Protein AF-0000000066078561 (afdb_homodimer)

pLDDT: mean 92.26, std 7.41, range [63.25, 98.56]

Solvent-accessible surface area (backbone atoms only — not comparable to full-atom values): 9686 Å² total; per-residue (Å²): 136,86,69,75,80,52,86,81,59,86,55,76,84,82,75,59,94,52,57,78,91,55,50,33,54,32,86,80,57,70,44,81,37,62,47,34,50,85,61,37,79,27,32,30,78,37,47,39,34,36,90,77,28,23,32,31,31,75,6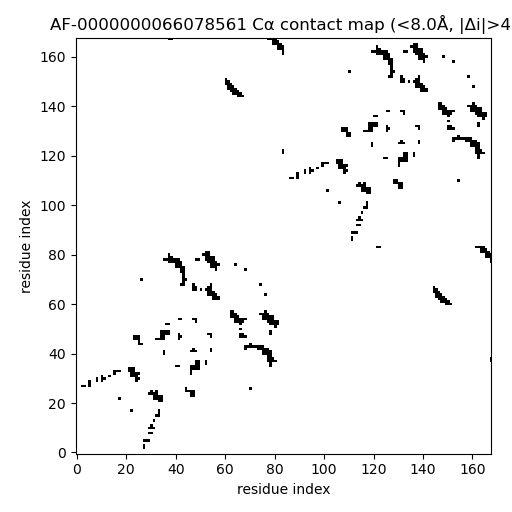1,92,54,34,35,42,31,20,52,61,55,54,65,90,46,95,48,66,30,25,12,19,40,69,50,110,136,86,69,76,79,53,86,79,59,84,55,76,83,83,75,61,94,53,59,78,91,55,49,33,55,33,86,79,57,68,44,80,36,62,46,36,49,85,59,36,79,28,33,28,77,36,46,40,34,36,91,78,26,22,34,32,32,76,58,91,54,35,36,42,31,20,52,61,53,53,64,89,46,97,48,66,30,25,14,19,40,68,50,111

Secondary structure (DSSP, 8-state):
-----STT--------SS-GGG-EE-TT--SEEPPBPTT-EEETTSPPBPTTEEEEEEETTEEEEESS--TTS--EEEEEEEE-/-----STT--------SS-GGG-EE-TT--SEEPPBPTT-EEETTSPPBPTTEEEEEEETTEEEEESS--TTS--EEEEEEEE-

Radius of gyration: 21.46 Å; Cα contacts (8 Å, |Δi|>4): 364; chains: 2; bounding box: 20×71×49 Å

Nearest PDB structures (foldseek):
  2dsq-assembly1_B  TM=5.538E-01  e=5.524E-03  Homo sapiens
  2dsq-assembly2_A  TM=5.401E-01  e=7.100E-03  Homo sapiens
  2dsp-assembly1_B  TM=5.605E-01  e=2.062E-02  Homo sapiens
  8ivd-assembly2_C  TM=6.142E-01  e=1.101E-02  Homo sapiens
  7wrq-assembly1_B  TM=5.598E-01  e=3.862E-02  Homo sapiens

InterPro domains:
  IPR000867 Insulin-like growth factor-binding protein, IGFBP [PF00219] (3-55)
  IPR000867 Insulin-like growth factor-binding protein, IGFBP [PS51323] (1-82)
  IPR000867 Insulin-like growth factor-binding protein, IGFBP [SM00121] (1-81)
  IPR009030 Growth factor receptor cysteine-rich domain superfamily [SSF57184] (2-67)
  IPR017891 Insulin-like growth factor binding protein, N-terminal, Cys-rich conserved site [PS00222] (27-42)

Sequence (168 aa):
LSCASCENAACPAIGLPCKPSEYVYTPCGCCPQCPLELGQPCGSFTQRCQFDLWCLRRKGNKIEAYKYVPWHLDFKGVCARVDVLSCASCENAACPAIGLPCKPSEYVYTPCGCCPQCPLELGQPCGSFTQRCQFDLWCLRRKGNKIEAYKYVPWHLDFKGVCARVDV

Foldseek 3Di:
DDADDLPPPDEDPPPAPDDPVQWWAFPNRNYTHHAAEFFDKDELGDTFHGQQWWFWDDDVPDIDTHNHHHNVDGDIGGTHGDDD/DDADDLPPPDEDPPPAPDDPVQWWAFPNRNYTHHAAEFFAKDELGDTFHGQQWWFWDDDVPDIDTHNHHHNVDGDIGGTHGDDD

Organism: Haliotis laevigata (NCBI:txid36097)

Structure (mmCIF, N/CA/C/O backbone):
data_AF-0000000066078561-model_v1
#
loop_
_entity.id
_entity.type
_entity.pdbx_description
1 polymer Perlustrin
#
loop_
_atom_site.group_PDB
_atom_site.id
_atom_site.type_symbol
_atom_site.label_atom_id
_atom_site.label_alt_id
_atom_site.label_comp_id
_atom_site.label_asym_id
_atom_site.label_entity_id
_atom_site.label_seq_id
_atom_site.pdbx_PDB_ins_code
_atom_site.Cartn_x
_atom_site.Cartn_y
_atom_site.Cartn_z
_atom_site.occupancy
_atom_site.B_iso_or_equiv
_atom_site.auth_seq_id
_atom_site.auth_comp_id
_atom_site.auth_asym_id
_atom_site.auth_atom_id
_atom_site.pdbx_PDB_model_num
ATOM 1 N N . LEU A 1 1 ? -1.396 25.922 -5.734 1 65.75 1 LEU A N 1
ATOM 2 C CA . LEU A 1 1 ? -1.905 26.359 -4.441 1 65.75 1 LEU A CA 1
ATOM 3 C C . LEU A 1 1 ? -1.088 27.531 -3.904 1 65.75 1 LEU A C 1
ATOM 5 O O . LEU A 1 1 ? 0.145 27.5 -3.945 1 65.75 1 LEU A O 1
ATOM 9 N N . SER A 1 2 ? -1.657 28.688 -3.871 1 80.88 2 SER A N 1
ATOM 10 C CA . SER A 1 2 ? -0.953 29.828 -3.305 1 80.88 2 SER A CA 1
ATOM 11 C C . SER A 1 2 ? -1.265 30 -1.821 1 80.88 2 SER A C 1
ATOM 13 O O . SER A 1 2 ? -2.383 29.719 -1.382 1 80.88 2 SER A O 1
ATOM 15 N N . CYS A 1 3 ? -0.091 30.188 -1.036 1 86.38 3 CYS A N 1
ATOM 16 C CA . CYS A 1 3 ? -0.282 30.359 0.401 1 86.38 3 CYS A CA 1
ATOM 17 C C . CYS A 1 3 ? -0.114 31.812 0.811 1 86.38 3 CYS A C 1
ATOM 19 O O . CYS A 1 3 ? 0.752 32.5 0.285 1 86.38 3 CYS A O 1
ATOM 21 N N . ALA A 1 4 ? -1.172 32.219 1.725 1 82.25 4 ALA A N 1
ATOM 22 C CA . ALA A 1 4 ? -0.989 33.5 2.369 1 82.25 4 ALA A CA 1
ATOM 23 C C . ALA A 1 4 ? 0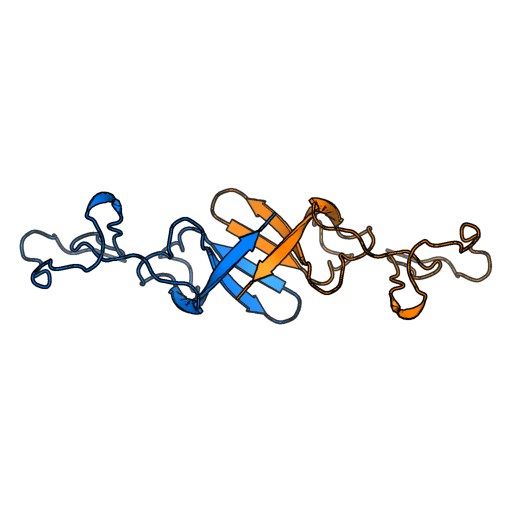.069 33.438 3.467 1 82.25 4 ALA A C 1
ATOM 25 O O . ALA A 1 4 ? 0.465 32.344 3.881 1 82.25 4 ALA A O 1
ATOM 26 N N . SER A 1 5 ? 0.56 34.688 3.834 1 88.94 5 SER A N 1
ATOM 27 C CA . SER A 1 5 ? 1.494 34.719 4.953 1 88.94 5 SER A CA 1
ATOM 28 C C . SER A 1 5 ? 0.847 34.219 6.238 1 88.94 5 SER A C 1
ATOM 30 O O . SER A 1 5 ? -0.352 34.406 6.453 1 88.94 5 SER A O 1
ATOM 32 N N . CYS A 1 6 ? 1.701 33.562 7.156 1 91.56 6 CYS A N 1
ATOM 33 C CA . CYS A 1 6 ? 1.227 33.031 8.414 1 91.56 6 CYS A CA 1
ATOM 34 C C . CYS A 1 6 ? 1.151 34.094 9.492 1 91.56 6 CYS A C 1
ATOM 36 O O . CYS A 1 6 ? 0.65 33.844 10.594 1 91.56 6 CYS A O 1
ATOM 38 N N . GLU A 1 7 ? 1.584 35.188 9.219 1 85.19 7 GLU A N 1
ATOM 39 C CA . GLU A 1 7 ? 1.737 36.25 10.211 1 85.19 7 GLU A CA 1
ATOM 40 C C . GLU A 1 7 ? 0.427 36.5 10.953 1 85.19 7 GLU A C 1
ATOM 42 O O . GLU A 1 7 ? 0.424 36.719 12.164 1 85.19 7 GLU A O 1
ATOM 47 N N . ASN A 1 8 ? -0.706 36.438 10.367 1 80.06 8 ASN A N 1
ATOM 48 C CA . ASN A 1 8 ? -1.989 36.719 11 1 80.06 8 ASN A CA 1
ATOM 49 C C . ASN A 1 8 ? -2.863 35.469 11.062 1 80.06 8 ASN A C 1
ATOM 51 O O . ASN A 1 8 ? -4.09 35.562 11.148 1 80.06 8 ASN A O 1
ATOM 55 N N . ALA A 1 9 ? -2.113 34.406 11.008 1 82.44 9 ALA A N 1
ATOM 56 C CA . ALA A 1 9 ? -2.906 33.188 11.07 1 82.44 9 ALA A CA 1
ATOM 57 C C . ALA A 1 9 ? -3.377 32.906 12.492 1 82.44 9 ALA A C 1
ATOM 59 O O . ALA A 1 9 ? -2.586 32.938 13.438 1 82.44 9 ALA A O 1
ATOM 60 N N . ALA A 1 10 ? -4.707 32.844 12.797 1 82.56 10 ALA A N 1
ATOM 61 C CA . ALA A 1 10 ? -5.27 32.5 14.086 1 82.56 10 ALA A CA 1
ATOM 62 C C . ALA A 1 10 ? -5.309 30.969 14.25 1 82.56 10 ALA A C 1
ATOM 64 O O . ALA A 1 10 ? -6.047 30.281 13.539 1 82.56 10 ALA A O 1
ATOM 65 N N . CYS A 1 11 ? -4.305 30.516 15.078 1 84.94 11 CYS A N 1
ATOM 66 C CA . CYS A 1 11 ? -4.301 29.078 15.336 1 84.94 11 CYS A CA 1
ATOM 67 C C . CYS A 1 11 ? -5.105 28.75 16.578 1 84.94 11 CYS A C 1
ATOM 69 O O . CYS A 1 11 ? -5.113 29.516 17.547 1 84.94 11 CYS A O 1
ATOM 71 N N . PRO A 1 12 ? -5.969 27.766 16.344 1 73.62 12 PRO A N 1
ATOM 72 C CA . PRO A 1 12 ? -6.695 27.391 17.547 1 73.62 12 PRO A CA 1
ATOM 73 C C . PRO A 1 12 ? -5.777 27.234 18.766 1 73.62 12 PRO A C 1
ATOM 75 O O . PRO A 1 12 ? -4.602 26.891 18.609 1 73.62 12 PRO A O 1
ATOM 78 N N . ALA A 1 13 ? -6.168 27.797 20 1 65 13 ALA A N 1
ATOM 79 C CA . ALA A 1 13 ? -5.402 27.75 21.25 1 65 13 ALA A CA 1
ATOM 80 C C . ALA A 1 13 ? -4.742 26.391 21.438 1 65 13 ALA A C 1
ATOM 82 O O . ALA A 1 13 ? -5.363 25.359 21.172 1 65 13 ALA A O 1
ATOM 83 N N . ILE A 1 14 ? -3.412 26.109 21.406 1 63.25 14 ILE A N 1
ATOM 84 C CA . ILE A 1 14 ? -2.668 24.906 21.047 1 63.25 14 ILE A CA 1
ATOM 85 C C . ILE A 1 14 ? -2.695 23.922 22.203 1 63.25 14 ILE A C 1
ATOM 87 O O . ILE A 1 14 ? -2.094 24.156 23.25 1 63.25 14 ILE A O 1
ATOM 91 N N . GLY A 1 15 ? -3.668 23.594 22.938 1 82.62 15 GLY A N 1
ATOM 92 C CA . GLY A 1 15 ? -3.824 22.453 23.828 1 82.62 15 GLY A CA 1
ATOM 93 C C . GLY A 1 15 ? -4.008 21.141 23.078 1 82.62 15 GLY A C 1
ATOM 94 O O . GLY A 1 15 ? -4.957 20.391 23.344 1 82.62 15 GLY A O 1
ATOM 95 N N . LEU A 1 16 ? -3.082 20.969 22.25 1 88.06 16 LEU A N 1
ATOM 96 C CA . LEU A 1 16 ? -3.191 19.75 21.469 1 88.06 16 LEU A CA 1
ATOM 97 C C . LEU A 1 16 ? -2.9 18.516 22.328 1 88.06 16 LEU A C 1
ATOM 99 O O . LEU A 1 16 ? -2.02 18.562 23.188 1 88.06 16 LEU A O 1
ATOM 103 N N . PRO A 1 17 ? -3.643 17.609 22.125 1 92.75 17 PRO A N 1
ATOM 104 C CA . PRO A 1 17 ? -3.504 16.391 22.922 1 92.75 17 PRO A CA 1
ATOM 105 C C . PRO A 1 17 ? -2.232 15.617 22.594 1 92.75 17 PRO A C 1
ATOM 107 O O . PRO A 1 17 ? -1.937 14.609 23.25 1 92.75 17 PRO A O 1
ATOM 110 N N . CYS A 1 18 ? -1.527 16.062 21.594 1 93.94 18 CYS A N 1
ATOM 111 C CA . CYS A 1 18 ? -0.247 15.438 21.281 1 93.94 18 CYS A CA 1
ATOM 112 C C . CYS A 1 18 ? 0.913 16.328 21.688 1 93.94 18 CYS A C 1
ATOM 114 O O . CYS A 1 18 ? 0.715 17.516 21.984 1 93.94 18 CYS A O 1
ATOM 116 N N . LYS A 1 19 ? 2.094 15.656 21.797 1 93.88 19 LYS A N 1
ATOM 117 C CA . LYS A 1 19 ? 3.279 16.406 22.203 1 93.88 19 LYS A CA 1
ATOM 118 C C . LYS A 1 19 ? 3.795 17.266 21.047 1 93.88 19 LYS A C 1
ATOM 120 O O . LYS A 1 19 ? 3.625 16.906 19.875 1 93.88 19 LYS A O 1
ATOM 125 N N . PRO A 1 20 ? 4.473 18.266 21.359 1 93.06 20 PRO A N 1
ATOM 126 C CA . PRO A 1 20 ? 4.988 19.156 20.312 1 93.06 20 PRO A CA 1
ATOM 127 C C . PRO A 1 20 ? 5.902 18.422 19.328 1 93.06 20 PRO A C 1
ATOM 129 O O . PRO A 1 20 ? 5.934 18.766 18.141 1 93.06 20 PRO A O 1
ATOM 132 N N . SER A 1 21 ? 6.66 17.391 19.797 1 94.81 21 SER A N 1
ATOM 133 C CA . SER A 1 21 ? 7.551 16.641 18.922 1 94.81 21 SER A CA 1
ATOM 134 C C . SER A 1 21 ? 6.77 15.883 17.859 1 94.81 21 SER A C 1
ATOM 136 O O . SER A 1 21 ? 7.34 15.438 16.859 1 94.81 21 SER A O 1
ATOM 138 N N . GLU A 1 22 ? 5.457 15.758 18.031 1 95.69 22 GLU A N 1
ATOM 139 C CA . GLU A 1 22 ? 4.609 15 17.109 1 95.69 22 GLU A CA 1
ATOM 140 C C . GLU A 1 22 ? 3.83 15.93 16.188 1 95.69 22 GLU A C 1
ATOM 142 O O . GLU A 1 22 ? 3.092 15.461 15.312 1 95.69 22 GLU A O 1
ATOM 147 N N . TYR A 1 23 ? 4.016 17.156 16.359 1 93.88 23 TYR A N 1
ATOM 148 C CA . TYR A 1 23 ? 3.229 18.094 15.578 1 93.88 23 TYR A CA 1
ATOM 149 C C . TYR A 1 23 ? 3.455 17.891 14.086 1 93.88 23 TYR A C 1
ATOM 151 O O . TYR A 1 23 ? 4.578 17.641 13.648 1 93.88 23 TYR A O 1
ATOM 159 N N . VAL A 1 24 ? 2.379 17.969 13.391 1 95.25 24 VAL A N 1
ATOM 160 C CA . VAL A 1 24 ? 2.426 17.984 11.938 1 95.25 24 VAL A CA 1
ATOM 161 C C . VAL A 1 24 ? 1.728 19.234 11.406 1 95.25 24 VAL A C 1
ATOM 163 O O . VAL A 1 24 ? 1.062 19.953 12.164 1 95.25 24 VAL A O 1
ATOM 166 N N . TYR A 1 25 ? 2.025 19.422 10.062 1 91.12 25 TYR A N 1
ATOM 167 C CA . TYR A 1 25 ? 1.462 20.625 9.477 1 91.12 25 TYR A CA 1
ATOM 168 C C . TYR A 1 25 ? 0.755 20.312 8.164 1 91.12 25 TYR A C 1
ATOM 170 O O . TYR A 1 25 ? 1.149 19.391 7.441 1 91.12 25 TYR A O 1
ATOM 178 N N . THR A 1 26 ? -0.296 21 7.91 1 91.44 26 THR A N 1
ATOM 179 C CA . THR A 1 26 ? -0.976 20.938 6.621 1 91.44 26 THR A CA 1
ATOM 180 C C . THR A 1 26 ? -0.424 21.984 5.664 1 91.44 26 THR A C 1
ATOM 182 O O . THR A 1 26 ? 0.375 22.828 6.059 1 91.44 26 THR A O 1
ATOM 185 N N . PRO A 1 27 ? -0.82 21.781 4.395 1 86.88 27 PRO A N 1
ATOM 186 C CA . PRO A 1 27 ? -0.308 22.797 3.463 1 86.88 27 PRO A CA 1
ATOM 187 C C . PRO A 1 27 ? -0.447 24.219 3.994 1 86.88 27 PRO A C 1
ATOM 189 O O . PRO A 1 27 ? -1.428 24.531 4.672 1 86.88 27 PRO A O 1
ATOM 192 N N . CYS A 1 28 ? 0.617 25.031 3.727 1 87 28 CYS A N 1
ATOM 193 C CA . CYS A 1 28 ? 0.844 26.422 4.102 1 87 28 CYS A CA 1
ATOM 194 C C . CYS A 1 28 ? 1.564 26.516 5.441 1 87 28 CYS A C 1
ATOM 196 O O . CYS A 1 28 ? 2.221 27.516 5.73 1 87 28 CYS A O 1
ATOM 198 N N . GLY A 1 29 ? 1.291 25.484 6.387 1 90 29 GLY A N 1
ATOM 199 C CA . GLY A 1 29 ? 2.199 25.266 7.504 1 90 29 GLY A CA 1
ATOM 200 C C . GLY A 1 29 ? 2.037 26.297 8.609 1 90 29 GLY A C 1
ATOM 201 O O . GLY A 1 29 ? 2.988 26.578 9.344 1 90 29 GLY A O 1
ATOM 202 N N . CYS A 1 30 ? 0.854 26.797 8.797 1 90.94 30 CYS A N 1
ATOM 203 C CA . CYS A 1 30 ? 0.717 27.906 9.742 1 90.94 30 CYS A CA 1
ATOM 204 C C . CYS A 1 30 ? 0.402 27.391 11.141 1 90.94 30 CYS A C 1
ATOM 206 O O . CYS A 1 30 ? 0.833 27.984 12.133 1 90.94 30 CYS A O 1
ATOM 208 N N . CYS A 1 31 ? -0.312 26.375 11.266 1 92.25 31 CYS A N 1
ATOM 209 C CA . CYS A 1 31 ? -0.786 25.906 12.562 1 92.25 31 CYS A CA 1
ATOM 210 C C . CYS A 1 31 ? -0.417 24.438 12.781 1 92.25 31 CYS A C 1
ATOM 212 O O . CYS A 1 31 ? -0.6 23.609 11.891 1 92.25 31 CYS A O 1
ATOM 214 N N . PRO A 1 32 ? 0.132 24.188 14.016 1 92.94 32 PRO A N 1
ATOM 215 C CA . PRO A 1 32 ? 0.408 22.781 14.305 1 92.94 32 PRO A CA 1
ATOM 216 C C . PRO A 1 32 ? -0.861 21.969 14.547 1 92.94 32 PRO A C 1
ATOM 218 O O . PRO A 1 32 ? -1.856 22.5 15.047 1 92.94 32 PRO A O 1
ATOM 221 N N . GLN A 1 33 ? -0.777 20.766 14.141 1 94 33 GLN A N 1
ATOM 222 C CA . GLN A 1 33 ? -1.84 19.797 14.383 1 94 33 GLN A CA 1
ATOM 223 C C . GLN A 1 33 ? -1.27 18.453 14.836 1 94 33 GLN A C 1
ATOM 225 O O . GLN A 1 33 ? -0.068 18.219 14.703 1 94 33 GLN A O 1
ATOM 230 N N . CYS A 1 34 ? -2.156 17.672 15.461 1 96 34 CYS A N 1
ATOM 231 C CA . CYS A 1 34 ? -1.762 16.297 15.75 1 96 34 CYS A CA 1
ATOM 232 C C . CYS A 1 34 ? -1.915 15.414 14.516 1 96 34 CYS A C 1
ATOM 234 O O . CYS A 1 34 ? -2.779 15.664 13.672 1 96 34 CYS A O 1
ATOM 236 N N . PRO A 1 35 ? -1.071 14.398 14.391 1 97.38 35 PRO A N 1
ATOM 237 C CA . PRO A 1 35 ? -1.233 13.461 13.273 1 97.38 35 PRO A CA 1
ATOM 238 C C . PRO A 1 35 ? -2.523 12.648 13.367 1 97.38 35 PRO A C 1
ATOM 240 O O . PRO A 1 35 ? -3.084 12.5 14.461 1 97.38 35 PRO A O 1
ATOM 243 N N . LEU A 1 36 ? -2.9 12.164 12.172 1 97.56 36 LEU A N 1
ATOM 244 C CA . LEU A 1 36 ? -4.113 11.352 12.117 1 97.56 36 LEU A CA 1
ATOM 245 C C . LEU A 1 36 ? -3.848 9.938 12.617 1 97.56 36 LEU A C 1
ATOM 247 O O . LEU A 1 36 ? -2.736 9.422 12.477 1 97.56 36 LEU A O 1
ATOM 251 N N . GLU A 1 37 ? -4.938 9.383 13.07 1 96.94 37 GLU A N 1
ATOM 252 C CA . GLU A 1 37 ? -4.836 8.055 13.664 1 96.94 37 GLU A CA 1
ATOM 253 C C . GLU A 1 37 ? -5.328 6.977 12.695 1 96.94 37 GLU A C 1
ATOM 255 O O . GLU A 1 37 ? -5.898 7.289 11.648 1 96.94 37 GLU A O 1
ATOM 260 N N . LEU A 1 38 ? -5.023 5.684 13.148 1 97.31 38 LEU A N 1
ATOM 261 C CA . LEU A 1 38 ? -5.445 4.531 12.359 1 97.31 38 LEU A CA 1
ATOM 262 C C . LEU A 1 38 ? -6.922 4.629 12.008 1 97.31 38 LEU A C 1
ATOM 264 O O . LEU A 1 38 ? -7.758 4.898 12.875 1 97.31 38 LEU A O 1
ATOM 268 N N . GLY A 1 39 ? -7.184 4.52 10.695 1 97.62 39 GLY A N 1
ATOM 269 C CA . GLY A 1 39 ? -8.562 4.453 10.25 1 97.62 39 GLY A CA 1
ATOM 270 C C . GLY A 1 39 ? -9.148 5.812 9.906 1 97.62 39 GLY A C 1
ATOM 271 O O . GLY A 1 39 ? -10.234 5.898 9.336 1 97.62 39 GLY A O 1
ATOM 272 N N . GLN A 1 40 ? -8.547 6.918 10.297 1 97.81 40 GLN A N 1
ATOM 273 C CA . GLN A 1 40 ? -9.086 8.25 10.039 1 97.81 40 GLN A CA 1
ATOM 274 C C . GLN A 1 40 ? -8.867 8.664 8.586 1 97.81 40 GLN A C 1
ATOM 276 O O . GLN A 1 40 ? -7.848 8.32 7.988 1 97.81 40 GLN A O 1
ATOM 281 N N . PRO A 1 41 ? -9.852 9.398 8.031 1 98.25 41 PRO A N 1
ATOM 282 C CA . PRO A 1 41 ? -9.703 9.859 6.652 1 98.25 41 PRO A CA 1
ATOM 283 C C . PRO A 1 41 ? -8.516 10.805 6.473 1 98.25 41 PRO A C 1
ATOM 285 O O . PRO A 1 41 ? -8.234 11.617 7.355 1 98.25 41 PRO A O 1
ATOM 288 N N . CYS A 1 42 ? -7.84 10.602 5.328 1 98.25 42 CYS A N 1
ATOM 289 C CA . CYS A 1 42 ? -6.672 11.406 5.004 1 98.25 42 CYS A CA 1
ATOM 290 C C . CYS A 1 42 ? -6.617 11.711 3.512 1 98.25 42 CYS A C 1
ATOM 292 O O . CYS A 1 42 ? -7.359 11.125 2.727 1 98.25 42 CYS A O 1
ATOM 294 N N . GLY A 1 43 ? -5.762 12.727 3.236 1 97.69 43 GLY A N 1
ATOM 295 C CA . GLY A 1 43 ? -5.59 13.109 1.845 1 97.69 43 GLY A CA 1
ATOM 296 C C . GLY A 1 43 ? -4.648 14.281 1.663 1 97.69 43 GLY A C 1
ATOM 297 O O . GLY A 1 43 ? -3.822 14.562 2.535 1 97.69 43 GLY A O 1
ATOM 298 N N . SER A 1 44 ? -4.719 14.906 0.564 1 95.69 44 SER A N 1
ATOM 299 C CA . SER A 1 44 ? -3.787 15.938 0.125 1 95.69 44 SER A CA 1
ATOM 300 C C . SER A 1 44 ? -3.869 17.172 1.018 1 95.69 44 SER A C 1
ATOM 302 O O . SER A 1 44 ? -2.883 17.891 1.18 1 95.69 44 SER A O 1
ATOM 304 N N . PHE A 1 45 ? -4.938 17.406 1.702 1 93.5 45 PHE A N 1
ATOM 305 C CA . PHE A 1 45 ? -5.113 18.656 2.434 1 93.5 45 PHE A CA 1
ATOM 306 C C . PHE A 1 45 ? -5.414 18.391 3.902 1 93.5 45 PHE A C 1
ATOM 308 O O . PHE A 1 45 ? -5.973 19.234 4.594 1 93.5 45 PHE A O 1
ATOM 315 N N . THR A 1 46 ? -5.121 17.25 4.273 1 95.56 46 THR A N 1
ATOM 316 C CA . THR A 1 46 ? -5.25 16.906 5.684 1 95.56 46 THR A CA 1
ATOM 317 C C . THR A 1 46 ? -3.875 16.797 6.34 1 95.56 46 THR A C 1
ATOM 319 O O . THR A 1 46 ? -2.85 16.828 5.656 1 95.56 46 THR A O 1
ATOM 322 N N . GLN A 1 47 ? -3.961 16.688 7.711 1 94.5 47 GLN A N 1
ATOM 323 C CA . GLN A 1 47 ? -2.734 16.297 8.398 1 94.5 47 GLN A CA 1
ATOM 324 C C . GLN A 1 47 ? -2.273 14.914 7.965 1 94.5 47 GLN A C 1
ATOM 326 O O . GLN A 1 47 ? -3.09 14.078 7.562 1 94.5 47 GLN A O 1
ATOM 331 N N . ARG A 1 48 ? -0.947 14.695 8.055 1 95.5 48 ARG A N 1
ATOM 332 C CA . ARG A 1 48 ? -0.439 13.352 7.773 1 95.5 48 ARG A CA 1
ATOM 333 C C . ARG A 1 48 ? -0.845 12.375 8.875 1 95.5 48 ARG A C 1
ATOM 335 O O . ARG A 1 48 ? -1.146 12.781 9.992 1 95.5 48 ARG A O 1
ATOM 342 N N . CYS A 1 49 ? -0.754 11.148 8.516 1 97.94 49 CYS A N 1
ATOM 343 C CA . CYS A 1 49 ? -1.015 10.094 9.492 1 97.94 49 CYS A CA 1
ATOM 344 C C . CYS A 1 49 ? 0.146 9.961 10.469 1 97.94 49 CYS A C 1
ATOM 346 O O . CYS A 1 49 ? 1.229 10.492 10.234 1 97.94 49 CYS A O 1
ATOM 348 N N . GLN A 1 50 ? -0.166 9.297 11.609 1 96.62 50 GLN A N 1
ATOM 349 C CA . GLN A 1 50 ? 0.902 8.953 12.539 1 96.62 50 GLN A CA 1
ATOM 350 C C . GLN A 1 50 ? 2.08 8.312 11.812 1 96.62 50 GLN A C 1
ATOM 352 O O . GLN A 1 50 ? 1.907 7.711 10.75 1 96.62 50 GLN A O 1
ATOM 357 N N . PHE A 1 51 ? 3.305 8.383 12.391 1 93.94 51 PHE A N 1
ATOM 358 C CA . PHE A 1 51 ? 4.559 8.047 11.727 1 93.94 51 PHE A CA 1
ATOM 359 C C . PHE A 1 51 ? 4.547 6.602 11.242 1 93.94 51 PHE A C 1
ATOM 361 O O . PHE A 1 51 ? 5.164 6.277 10.219 1 93.94 51 PHE A O 1
ATOM 368 N N . ASP A 1 52 ? 3.846 5.781 11.875 1 94.5 52 ASP A N 1
ATOM 369 C CA . ASP A 1 52 ? 3.867 4.363 11.523 1 94.5 52 ASP A CA 1
ATOM 370 C C . ASP A 1 52 ? 2.715 4.016 10.586 1 94.5 52 ASP A C 1
ATOM 372 O O . ASP A 1 52 ? 2.496 2.842 10.273 1 94.5 52 ASP A O 1
ATOM 376 N N . LEU A 1 53 ? 2.053 5.02 10.086 1 97.38 53 LEU A N 1
ATOM 377 C CA . LEU A 1 53 ? 0.895 4.789 9.227 1 97.38 53 LEU A CA 1
ATOM 378 C C . LEU A 1 53 ? 1.077 5.461 7.871 1 97.38 53 LEU A C 1
ATOM 380 O O . LEU A 1 53 ? 1.919 6.348 7.723 1 97.38 53 LEU A O 1
ATOM 384 N N . TRP A 1 54 ? 0.32 4.98 6.953 1 97.69 54 TRP A N 1
ATOM 385 C CA . TRP A 1 54 ? 0.285 5.5 5.586 1 97.69 54 TRP A CA 1
ATOM 386 C C . TRP A 1 54 ? -1.127 5.93 5.203 1 97.69 54 TRP A C 1
ATOM 388 O O . TRP A 1 54 ? -2.109 5.336 5.66 1 97.69 54 TRP A O 1
ATOM 398 N N . CYS A 1 55 ? -1.196 6.977 4.465 1 98.5 55 CYS A N 1
ATOM 399 C CA . CYS A 1 55 ? -2.488 7.285 3.861 1 98.5 55 CYS A CA 1
ATOM 400 C C . CYS A 1 55 ? -2.762 6.387 2.662 1 98.5 55 CYS A C 1
ATOM 402 O O . CYS A 1 55 ? -2.119 6.52 1.62 1 98.5 55 CYS A O 1
ATOM 404 N N . LEU A 1 56 ? -3.748 5.52 2.777 1 98.25 56 LEU A N 1
ATOM 405 C CA . LEU A 1 56 ? -3.898 4.391 1.866 1 98.25 56 LEU A CA 1
ATOM 406 C C . LEU A 1 56 ? -5.258 4.426 1.175 1 98.25 56 LEU A C 1
ATOM 408 O O . LEU A 1 56 ? -6.281 4.672 1.819 1 98.25 56 LEU A O 1
ATOM 412 N N . ARG A 1 57 ? -5.234 4.266 -0.124 1 98.06 57 ARG A N 1
ATOM 413 C CA . ARG A 1 57 ? -6.434 4.098 -0.938 1 98.06 57 ARG A CA 1
ATOM 414 C C . ARG A 1 57 ? -6.445 2.732 -1.616 1 98.06 57 ARG A C 1
ATOM 416 O O . ARG A 1 57 ? -5.457 2.328 -2.229 1 98.06 57 ARG A O 1
ATOM 423 N N . ARG A 1 58 ? -7.504 2.021 -1.448 1 96.31 58 ARG A N 1
ATOM 424 C CA . ARG A 1 58 ? -7.676 0.726 -2.098 1 96.31 58 ARG A CA 1
ATOM 425 C C . ARG A 1 58 ? -8.703 0.81 -3.225 1 96.31 58 ARG A C 1
ATOM 427 O O . ARG A 1 58 ? -9.797 1.345 -3.037 1 96.31 58 ARG A O 1
ATOM 434 N N . LYS A 1 59 ? -8.328 0.391 -4.367 1 95.06 59 LYS A N 1
ATOM 435 C CA . LYS A 1 59 ? -9.227 0.244 -5.504 1 95.06 59 LYS A CA 1
ATOM 436 C C . LYS A 1 59 ? -9.203 -1.183 -6.043 1 95.06 59 LYS A C 1
ATOM 438 O O . LYS A 1 59 ? -8.406 -1.506 -6.926 1 95.06 59 LYS A O 1
ATOM 443 N N . GLY A 1 60 ? -10.141 -1.985 -5.512 1 93.88 60 GLY A N 1
ATOM 444 C CA . GLY A 1 60 ? -10.188 -3.375 -5.938 1 93.88 60 GLY A CA 1
ATOM 445 C C . GLY A 1 60 ? -8.914 -4.137 -5.613 1 93.88 60 GLY A C 1
ATOM 446 O O . GLY A 1 60 ? -8.562 -4.305 -4.441 1 93.88 60 GLY A O 1
ATOM 447 N N . ASN A 1 61 ? -8.141 -4.477 -6.707 1 95.38 61 ASN A N 1
ATOM 448 C CA . ASN A 1 61 ? -6.945 -5.309 -6.637 1 95.38 61 ASN A CA 1
ATOM 449 C C . ASN A 1 61 ? -5.695 -4.473 -6.395 1 95.38 61 ASN A C 1
ATOM 451 O O . ASN A 1 61 ? -4.594 -5.016 -6.277 1 95.38 61 ASN A O 1
ATOM 455 N N . LYS A 1 62 ? -5.922 -3.172 -6.27 1 96.88 62 LYS A N 1
ATOM 456 C CA . LYS A 1 62 ? -4.762 -2.285 -6.18 1 96.88 62 LYS A CA 1
ATOM 457 C C . LYS A 1 62 ? -4.844 -1.395 -4.945 1 96.88 62 LYS A C 1
ATOM 459 O O . LYS A 1 62 ? -5.922 -0.916 -4.59 1 96.88 62 LYS A O 1
ATOM 464 N N . ILE A 1 63 ? -3.674 -1.187 -4.363 1 97.25 63 ILE A N 1
ATOM 465 C CA . ILE A 1 63 ? -3.5 -0.238 -3.266 1 97.25 63 ILE A CA 1
ATOM 466 C C . ILE A 1 63 ? -2.438 0.792 -3.641 1 97.25 63 ILE A C 1
ATOM 468 O O . ILE A 1 63 ? -1.407 0.447 -4.223 1 97.25 63 ILE A O 1
ATOM 472 N N . GLU A 1 64 ? -2.818 1.973 -3.346 1 97.5 64 GLU A N 1
ATOM 473 C CA . GLU A 1 64 ? -1.846 3.061 -3.365 1 97.5 64 GLU A CA 1
ATOM 474 C C . GLU A 1 64 ? -1.784 3.771 -2.016 1 97.5 64 GLU A C 1
ATOM 476 O O . GLU A 1 64 ? -2.818 4.02 -1.392 1 97.5 64 GLU A O 1
ATOM 481 N N . ALA A 1 65 ? -0.561 4.039 -1.586 1 97.81 65 ALA A N 1
ATOM 482 C CA . ALA A 1 65 ? -0.453 4.719 -0.299 1 97.81 65 ALA A CA 1
ATOM 483 C C . ALA A 1 65 ? 0.728 5.688 -0.287 1 97.81 65 ALA A C 1
ATOM 485 O O . ALA A 1 65 ? 1.683 5.52 -1.049 1 97.81 65 ALA A O 1
ATOM 486 N N . TYR A 1 66 ? 0.597 6.707 0.552 1 97.81 66 TYR A N 1
ATOM 487 C CA . TYR A 1 66 ? 1.651 7.695 0.75 1 97.81 66 TYR A CA 1
ATOM 488 C C . TYR A 1 66 ? 1.922 7.914 2.234 1 97.81 66 TYR A C 1
ATOM 490 O O . TYR A 1 66 ? 0.99 7.965 3.041 1 97.81 66 TYR A O 1
ATOM 498 N N . LYS A 1 67 ? 3.188 8.023 2.535 1 95.69 67 LYS A N 1
ATOM 499 C CA . LYS A 1 67 ? 3.535 8.523 3.863 1 95.69 67 LYS A CA 1
ATOM 500 C C . LYS A 1 67 ? 3.09 9.969 4.043 1 95.69 67 LYS A C 1
ATOM 502 O O . LYS A 1 67 ? 2.467 10.312 5.047 1 95.69 67 LYS A O 1
ATOM 507 N N . TYR A 1 68 ? 3.426 10.789 3.096 1 93.94 68 TYR A N 1
ATOM 508 C CA . TYR A 1 68 ? 2.986 12.172 2.959 1 93.94 68 TYR A CA 1
ATOM 509 C C . TYR A 1 68 ? 2.316 12.398 1.608 1 93.94 68 TYR A C 1
ATOM 511 O O . TYR A 1 68 ? 2.969 12.32 0.564 1 93.94 68 TYR A O 1
ATOM 519 N N . VAL A 1 69 ? 1.076 12.742 1.642 1 97.06 69 VAL A N 1
ATOM 520 C CA . VAL A 1 69 ? 0.365 12.945 0.383 1 97.06 69 VAL A CA 1
ATOM 521 C C . VAL A 1 69 ? 0.764 14.289 -0.226 1 97.06 69 VAL A C 1
ATOM 523 O O . VAL A 1 69 ? 0.561 15.336 0.386 1 97.06 69 VAL A O 1
ATOM 526 N N . PRO A 1 70 ? 1.309 14.25 -1.408 1 94.31 70 PRO A N 1
ATOM 527 C CA . PRO A 1 70 ? 1.585 15.539 -2.049 1 94.31 70 PRO A CA 1
ATOM 528 C C . PRO A 1 70 ? 0.32 16.359 -2.305 1 94.31 70 PRO A C 1
ATOM 530 O O . PRO A 1 70 ? -0.701 15.805 -2.723 1 94.31 70 PRO A O 1
ATOM 533 N N . TRP A 1 71 ? 0.519 17.609 -2.148 1 90.25 71 TRP A N 1
ATOM 534 C CA . TRP A 1 71 ? -0.661 18.469 -2.195 1 90.25 71 TRP A CA 1
ATOM 535 C C . TRP A 1 71 ? -1.224 18.547 -3.611 1 90.25 71 TRP A C 1
ATOM 537 O O . TRP A 1 71 ? -2.418 18.781 -3.799 1 90.25 71 TRP A O 1
ATOM 547 N N . HIS A 1 72 ? -0.416 18.359 -4.598 1 92.88 72 HIS A N 1
ATOM 548 C CA . HIS A 1 72 ? -0.862 18.5 -5.98 1 92.88 72 HIS A CA 1
ATOM 549 C C . HIS A 1 72 ? -1.565 17.25 -6.473 1 92.88 72 HIS A C 1
ATOM 551 O O . HIS A 1 72 ? -2.129 17.234 -7.57 1 92.88 72 HIS A O 1
ATOM 557 N N . LEU A 1 73 ? -1.536 16.203 -5.695 1 94.56 73 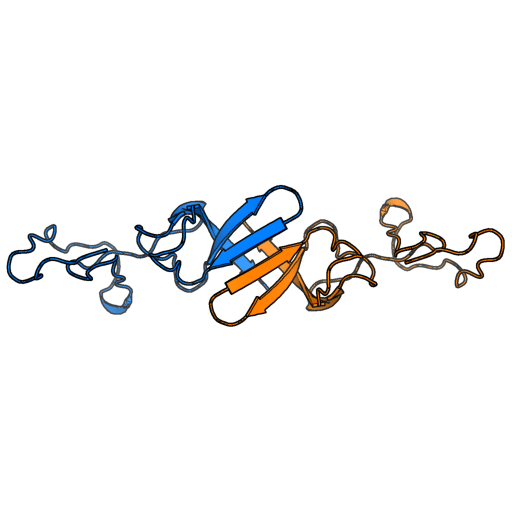LEU A N 1
ATOM 558 C CA . LEU A 1 73 ? -2.207 14.953 -6.051 1 94.56 73 LEU A CA 1
ATOM 559 C C . LEU A 1 73 ? -3.658 14.969 -5.582 1 94.56 73 LEU A C 1
ATOM 561 O O . LEU A 1 73 ? -3.967 15.516 -4.52 1 94.56 73 LEU A O 1
ATOM 565 N N . ASP A 1 74 ? -4.559 14.5 -6.43 1 94.75 74 ASP A N 1
ATOM 566 C CA . ASP A 1 74 ? -5.906 14.188 -5.957 1 94.75 74 ASP A CA 1
ATOM 567 C C . ASP A 1 74 ? -5.949 12.82 -5.289 1 94.75 74 ASP A C 1
ATOM 569 O O . ASP A 1 74 ? -6.16 11.805 -5.953 1 94.75 74 ASP A O 1
ATOM 573 N N . PHE A 1 75 ? -5.746 12.844 -4 1 97.69 75 PHE A N 1
ATOM 574 C CA . PHE A 1 75 ? -5.652 11.586 -3.268 1 97.69 75 PHE A CA 1
ATOM 575 C C . PHE A 1 75 ? -6.465 11.648 -1.98 1 97.69 75 PHE A C 1
ATOM 577 O O . PHE A 1 75 ? -6.363 12.617 -1.224 1 97.69 75 PHE A O 1
ATOM 584 N N . LYS A 1 76 ? -7.297 10.711 -1.869 1 97.75 76 LYS A N 1
ATOM 585 C CA . LYS A 1 76 ? -8.062 10.508 -0.64 1 97.75 76 LYS A CA 1
ATOM 586 C C . LYS A 1 76 ? -7.977 9.055 -0.176 1 97.75 76 LYS A C 1
ATOM 588 O O . LYS A 1 76 ? -8.07 8.133 -0.988 1 97.75 76 LYS A O 1
ATOM 593 N N . GLY A 1 77 ? -7.789 8.828 1.125 1 98.19 77 GLY A N 1
ATOM 594 C CA . GLY A 1 77 ? -7.688 7.488 1.689 1 98.19 77 GLY A CA 1
ATOM 595 C C . 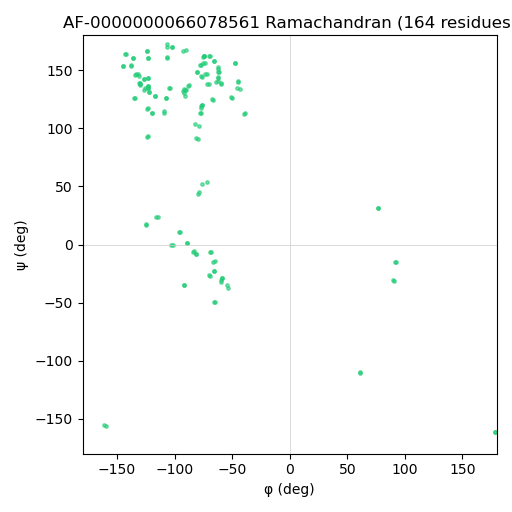GLY A 1 77 ? -7.957 7.449 3.182 1 98.19 77 GLY A C 1
ATOM 596 O O . GLY A 1 77 ? -8.734 8.25 3.699 1 98.19 77 GLY A O 1
ATOM 597 N N . VAL A 1 78 ? -7.418 6.438 3.787 1 98.5 78 VAL A N 1
ATOM 598 C CA . VAL A 1 78 ? -7.508 6.246 5.23 1 98.5 78 VAL A CA 1
ATOM 599 C C . VAL A 1 78 ? -6.137 5.879 5.789 1 98.5 78 VAL A C 1
ATOM 601 O O . VAL A 1 78 ? -5.324 5.254 5.102 1 98.5 78 VAL A O 1
ATOM 604 N N . CYS A 1 79 ? -5.875 6.32 6.996 1 98.5 79 CYS A N 1
ATOM 605 C CA . CYS A 1 79 ? -4.613 5.945 7.621 1 98.5 79 CYS A CA 1
ATOM 606 C C . CYS A 1 79 ? -4.574 4.453 7.926 1 98.5 79 CYS A C 1
ATOM 608 O O . CYS A 1 79 ? -5.461 3.932 8.602 1 98.5 79 CYS A O 1
ATOM 610 N N . ALA A 1 80 ? -3.533 3.803 7.41 1 97.69 80 ALA A N 1
ATOM 611 C CA . ALA A 1 80 ? -3.43 2.348 7.504 1 97.69 80 ALA A CA 1
ATOM 612 C C . ALA A 1 80 ? -2.004 1.921 7.844 1 97.69 80 ALA A C 1
ATOM 614 O O . ALA A 1 80 ? -1.049 2.65 7.57 1 97.69 80 ALA A O 1
ATOM 615 N N . ARG A 1 81 ? -1.976 0.738 8.461 1 96.5 81 ARG A N 1
ATOM 616 C CA . ARG A 1 81 ? -0.669 0.165 8.766 1 96.5 81 ARG A CA 1
ATOM 617 C C . ARG A 1 81 ? -0.18 -0.723 7.629 1 96.5 81 ARG A C 1
ATOM 619 O O . ARG A 1 81 ? -0.962 -1.473 7.039 1 96.5 81 ARG A O 1
ATOM 626 N N . VAL A 1 82 ? 1.034 -0.513 7.285 1 93.56 82 VAL A N 1
ATOM 627 C CA . VAL A 1 82 ? 1.681 -1.364 6.293 1 93.56 82 VAL A CA 1
ATOM 628 C C . VAL A 1 82 ? 2.9 -2.045 6.91 1 93.56 82 VAL A C 1
ATOM 630 O O . VAL A 1 82 ? 3.824 -1.373 7.375 1 93.56 82 VAL A O 1
ATOM 633 N N . ASP A 1 83 ? 2.807 -3.35 7.047 1 90 83 ASP A N 1
ATOM 634 C CA . ASP A 1 83 ? 3.887 -4.121 7.656 1 90 83 ASP A CA 1
ATOM 635 C C . ASP A 1 83 ? 4.602 -4.98 6.613 1 90 83 ASP A C 1
ATOM 637 O O . ASP A 1 83 ? 3.988 -5.84 5.984 1 90 83 ASP A O 1
ATOM 641 N N . VAL A 1 84 ? 5.875 -4.723 6.328 1 81.31 84 VAL A N 1
ATOM 642 C CA . VAL A 1 84 ? 6.699 -5.5 5.414 1 81.31 84 VAL A CA 1
ATOM 643 C C . VAL A 1 84 ? 7.621 -6.43 6.207 1 81.31 84 VAL A C 1
ATOM 645 O O . VAL A 1 84 ? 8.109 -6.059 7.277 1 81.31 84 VAL A O 1
ATOM 648 N N . LEU B 1 1 ? 2.053 -12.328 -23.719 1 65.94 1 LEU B N 1
ATOM 649 C CA . LEU B 1 1 ? 2.555 -13.602 -23.219 1 65.94 1 LEU B CA 1
ATOM 650 C C . LEU B 1 1 ? 1.727 -14.758 -23.766 1 65.94 1 LEU B C 1
ATOM 652 O O . LEU B 1 1 ? 0.495 -14.695 -23.781 1 65.94 1 LEU B O 1
ATOM 656 N N . SER B 1 2 ? 2.281 -15.555 -24.625 1 81.25 2 SER B N 1
ATOM 657 C CA . SER B 1 2 ? 1.562 -16.719 -25.141 1 81.25 2 SER B CA 1
ATOM 658 C C . SER B 1 2 ? 1.841 -17.953 -24.297 1 81.25 2 SER B C 1
ATOM 660 O O . SER B 1 2 ? 2.945 -18.125 -23.781 1 81.25 2 SER B O 1
ATOM 662 N N . CYS B 1 3 ? 0.668 -18.672 -23.969 1 86.38 3 CYS B N 1
ATOM 663 C CA . CYS B 1 3 ? 0.823 -19.875 -23.172 1 86.38 3 CYS B CA 1
ATOM 664 C C . CYS B 1 3 ? 0.662 -21.125 -24.031 1 86.38 3 CYS B C 1
ATOM 666 O O . CYS B 1 3 ? -0.183 -21.156 -24.922 1 86.38 3 CYS B O 1
ATOM 668 N N . ALA B 1 4 ? 1.699 -22.094 -23.734 1 82.38 4 ALA B N 1
ATOM 669 C CA . ALA B 1 4 ? 1.51 -23.406 -24.328 1 82.38 4 ALA B CA 1
ATOM 670 C C . ALA B 1 4 ? 0.417 -24.188 -23.594 1 82.38 4 ALA B C 1
ATOM 672 O O . ALA B 1 4 ? -0 -23.797 -22.5 1 82.38 4 ALA B O 1
ATOM 673 N N . SER B 1 5 ? -0.081 -25.25 -24.328 1 88.62 5 SER B N 1
ATOM 674 C CA . SER B 1 5 ? -1.056 -26.125 -23.672 1 88.62 5 SER B CA 1
ATOM 675 C C . SER B 1 5 ? -0.463 -26.797 -22.438 1 88.62 5 SER B C 1
ATOM 677 O O . SER B 1 5 ? 0.723 -27.125 -22.422 1 88.62 5 SER B O 1
ATOM 679 N N . CYS B 1 6 ? -1.343 -27.078 -21.375 1 91.25 6 CYS B N 1
ATOM 680 C CA . CYS B 1 6 ? -0.925 -27.703 -20.125 1 91.25 6 CYS B CA 1
ATOM 681 C C . CYS B 1 6 ? -0.88 -29.219 -20.25 1 91.25 6 CYS B C 1
ATOM 683 O O . CYS B 1 6 ? -0.421 -29.906 -19.344 1 91.25 6 CYS B O 1
ATOM 685 N N . GLU B 1 7 ? -1.295 -29.688 -21.281 1 85.12 7 GLU B N 1
ATOM 686 C CA . GLU B 1 7 ? -1.475 -31.125 -21.453 1 85.12 7 GLU B CA 1
ATOM 687 C C . GLU B 1 7 ? -0.188 -31.891 -21.141 1 85.12 7 GLU B C 1
ATOM 689 O O . GLU B 1 7 ? -0.227 -32.969 -20.531 1 85.12 7 GLU B O 1
ATOM 694 N N . ASN B 1 8 ? 0.951 -31.391 -21.422 1 79.94 8 ASN B N 1
ATOM 695 C CA . ASN B 1 8 ? 2.211 -32.062 -21.188 1 79.94 8 ASN B CA 1
ATOM 696 C C . ASN B 1 8 ? 3.074 -31.328 -20.172 1 79.94 8 ASN B C 1
ATOM 698 O O . ASN B 1 8 ? 4.297 -31.484 -20.156 1 79.94 8 ASN B O 1
ATOM 702 N N . ALA B 1 9 ? 2.312 -30.594 -19.406 1 82 9 ALA B N 1
ATOM 703 C CA . ALA B 1 9 ? 3.09 -29.859 -18.406 1 82 9 ALA B CA 1
ATOM 704 C C . ALA B 1 9 ? 3.523 -30.781 -17.266 1 82 9 ALA B C 1
ATOM 706 O O . ALA B 1 9 ? 2.709 -31.531 -16.719 1 82 9 ALA B O 1
ATOM 707 N N . ALA B 1 10 ? 4.855 -31.031 -17 1 82.75 10 ALA B N 1
ATOM 708 C CA . ALA B 1 10 ? 5.391 -31.781 -15.859 1 82.75 10 ALA B CA 1
ATOM 709 C C . ALA B 1 10 ? 5.41 -30.922 -14.602 1 82.75 10 ALA B C 1
ATOM 711 O O . ALA B 1 10 ? 6.156 -29.938 -14.523 1 82.75 10 ALA B O 1
ATOM 712 N N . CYS B 1 11 ? 4.371 -31.219 -13.758 1 85.38 11 CYS B N 1
ATOM 713 C CA . CYS B 1 11 ? 4.348 -30.484 -12.5 1 85.38 11 CYS B CA 1
ATOM 714 C C . CYS B 1 11 ? 5.109 -31.234 -11.414 1 85.38 11 CYS B C 1
ATOM 716 O O . CYS B 1 11 ? 5.086 -32.469 -11.367 1 85.38 11 CYS B O 1
ATOM 718 N N . PRO B 1 12 ? 6.016 -30.484 -10.828 1 73.75 12 PRO B N 1
ATOM 719 C CA . PRO B 1 12 ? 6.703 -31.172 -9.734 1 73.75 12 PRO B CA 1
ATOM 720 C C . PRO B 1 12 ? 5.754 -31.969 -8.852 1 73.75 12 PRO B C 1
ATOM 722 O O . PRO B 1 12 ? 4.578 -31.609 -8.719 1 73.75 12 PRO B O 1
ATOM 725 N N . ALA B 1 13 ? 6.109 -33.281 -8.492 1 65.81 13 ALA B N 1
ATOM 726 C CA . ALA B 1 13 ? 5.312 -34.188 -7.684 1 65.81 13 ALA B CA 1
ATOM 727 C C . ALA B 1 13 ? 4.609 -33.469 -6.551 1 65.81 13 ALA B C 1
ATOM 729 O O . ALA B 1 13 ? 5.199 -32.594 -5.906 1 65.81 13 ALA B O 1
ATOM 730 N N . ILE B 1 14 ? 3.26 -33.281 -6.395 1 64.69 14 ILE B N 1
ATOM 731 C CA . ILE B 1 14 ? 2.465 -32.25 -5.715 1 64.69 14 ILE B CA 1
ATOM 732 C C . ILE B 1 14 ? 2.453 -32.531 -4.211 1 64.69 14 ILE B C 1
ATOM 734 O O . ILE B 1 14 ? 1.851 -33.5 -3.758 1 64.69 14 ILE B O 1
ATOM 738 N N . GLY B 1 15 ? 3.428 -32.844 -3.479 1 82.94 15 GLY B N 1
ATOM 739 C CA . GLY B 1 15 ? 3.543 -32.812 -2.029 1 82.94 15 GLY B CA 1
ATOM 740 C C . GLY B 1 15 ? 3.732 -31.406 -1.487 1 82.94 15 GLY B C 1
ATOM 741 O O . GLY B 1 15 ? 4.656 -31.156 -0.708 1 82.94 15 GLY B O 1
ATOM 742 N N . LEU B 1 16 ? 2.854 -30.656 -1.935 1 88.25 16 LEU B N 1
ATOM 743 C CA . LEU B 1 16 ? 2.969 -29.281 -1.479 1 88.25 16 LEU B CA 1
ATOM 744 C C . LEU B 1 16 ? 2.629 -29.172 0.003 1 88.25 16 LEU B C 1
ATOM 746 O O . LEU B 1 16 ? 1.727 -29.859 0.492 1 88.25 16 LEU B O 1
ATOM 750 N N . PRO B 1 17 ? 3.371 -28.438 0.606 1 92.94 17 PRO B N 1
ATOM 751 C CA . PRO B 1 17 ? 3.191 -28.266 2.051 1 92.94 17 PRO B CA 1
ATOM 752 C C . PRO B 1 17 ? 1.916 -27.516 2.408 1 92.94 17 PRO B C 1
ATOM 754 O O . PRO B 1 17 ? 1.586 -27.375 3.588 1 92.94 17 PRO B O 1
ATOM 757 N N . CYS B 1 18 ? 1.221 -27.016 1.426 1 93.94 18 CYS B N 1
ATOM 758 C CA . CYS B 1 18 ? -0.061 -26.375 1.672 1 93.94 18 CYS B CA 1
ATOM 759 C C . CYS B 1 18 ? -1.218 -27.25 1.21 1 93.94 18 CYS B C 1
ATOM 761 O O . CYS B 1 18 ? -1.009 -28.234 0.498 1 93.94 18 CYS B O 1
ATOM 763 N N . LYS B 1 19 ? -2.404 -26.906 1.773 1 94.25 19 LYS B N 1
ATOM 764 C CA . LYS B 1 19 ? -3.586 -27.672 1.407 1 94.25 19 LYS B CA 1
ATOM 765 C C . LYS B 1 19 ? -4.055 -27.328 -0.004 1 94.25 19 LYS B C 1
ATOM 767 O O . LYS B 1 19 ? -3.863 -26.203 -0.468 1 94.25 19 LYS B O 1
ATOM 772 N N . PRO B 1 20 ? -4.746 -28.219 -0.592 1 93.06 20 PRO B N 1
ATOM 773 C CA . PRO B 1 20 ? -5.219 -27.984 -1.959 1 93.06 20 PRO B CA 1
ATOM 774 C C . PRO B 1 20 ? -6.109 -26.75 -2.068 1 93.06 20 PRO B C 1
ATOM 776 O O . PRO B 1 20 ? -6.105 -26.062 -3.098 1 93.06 20 PRO B O 1
ATOM 779 N N . SER B 1 21 ? -6.859 -26.406 -1.015 1 94.81 21 SER B N 1
ATOM 780 C CA . SER B 1 21 ? -7.738 -25.25 -1.023 1 94.81 21 SER B CA 1
ATOM 781 C C . SER B 1 21 ? -6.934 -23.953 -1.102 1 94.81 21 SER B C 1
ATOM 783 O O . SER B 1 21 ? -7.484 -22.891 -1.42 1 94.81 21 SER B O 1
ATOM 785 N N . GLU B 1 22 ? -5.648 -24.031 -0.84 1 95.69 22 GLU B N 1
ATOM 786 C CA . GLU B 1 22 ? -4.785 -22.859 -0.814 1 95.69 22 GLU B CA 1
ATOM 787 C C . GLU B 1 22 ? -3.965 -22.75 -2.098 1 95.69 22 GLU B C 1
ATOM 789 O O . GLU B 1 22 ? -3.211 -21.781 -2.277 1 95.69 22 GLU B O 1
ATOM 794 N N . TYR B 1 23 ? -4.152 -23.672 -2.939 1 94 23 TYR B N 1
ATOM 795 C CA . TYR B 1 23 ? -3.326 -23.688 -4.145 1 94 23 TYR B CA 1
ATOM 796 C C . TYR B 1 23 ? -3.514 -22.406 -4.945 1 94 23 TYR B C 1
ATOM 798 O O . TYR B 1 23 ? -4.629 -21.891 -5.059 1 94 23 TYR B O 1
ATOM 806 N N . VAL B 1 24 ? -2.432 -21.938 -5.422 1 95.31 24 VAL B N 1
ATOM 807 C CA . VAL B 1 24 ? -2.439 -20.812 -6.363 1 95.31 24 VAL B CA 1
ATOM 808 C C . VAL B 1 24 ? -1.709 -21.219 -7.645 1 95.31 24 VAL B C 1
ATOM 810 O O . VAL B 1 24 ? -1.053 -22.266 -7.691 1 95.31 24 VAL B O 1
ATOM 813 N N . TYR B 1 25 ? -1.956 -20.312 -8.633 1 91.19 25 TYR B N 1
ATOM 814 C CA . TYR B 1 25 ? -1.356 -20.641 -9.922 1 91.19 25 TYR B CA 1
ATOM 815 C C . TYR B 1 25 ? -0.617 -19.438 -10.5 1 91.19 25 TYR B C 1
ATOM 817 O O . TYR B 1 25 ? -0.989 -18.281 -10.242 1 91.19 25 TYR B O 1
ATOM 825 N N . THR B 1 26 ? 0.429 -19.672 -11.188 1 91.5 26 THR B N 1
ATOM 826 C CA . THR B 1 26 ? 1.147 -18.641 -11.93 1 91.5 26 THR B CA 1
ATOM 827 C C . THR B 1 26 ? 0.652 -18.562 -13.367 1 91.5 26 THR B C 1
ATOM 829 O O . THR B 1 26 ? -0.136 -19.406 -13.805 1 91.5 26 THR B O 1
ATOM 832 N N . PRO B 1 27 ? 1.067 -17.453 -14.023 1 87.12 27 PRO B N 1
ATOM 833 C CA . PRO B 1 27 ? 0.604 -17.375 -15.406 1 87.12 27 PRO B CA 1
ATOM 834 C C . PRO B 1 27 ? 0.757 -18.703 -16.156 1 87.12 27 PRO B C 1
ATOM 836 O O . PRO B 1 27 ? 1.723 -19.438 -15.93 1 87.12 27 PRO B O 1
ATOM 839 N N . CYS B 1 28 ? -0.281 -19 -16.984 1 87.12 28 CYS B N 1
ATOM 840 C CA . CYS B 1 28 ? -0.494 -20.172 -17.828 1 87.12 28 CYS B CA 1
ATOM 841 C C . CYS B 1 28 ? -1.246 -21.266 -17.062 1 87.12 28 CYS B C 1
ATOM 843 O O . CYS B 1 28 ? -1.887 -22.125 -17.672 1 87.12 28 CYS B O 1
ATOM 845 N N . GLY B 1 29 ? -1.025 -21.328 -15.656 1 90.06 29 GLY B N 1
ATOM 846 C CA . GLY B 1 29 ? -1.968 -22.031 -14.805 1 90.06 29 GLY B CA 1
ATOM 847 C C . GLY B 1 29 ? -1.827 -23.547 -14.883 1 90.06 29 GLY B C 1
ATOM 848 O O . GLY B 1 29 ? -2.797 -24.266 -14.672 1 90.06 29 GLY B O 1
ATOM 849 N N . CYS B 1 30 ? -0.653 -24.031 -15.102 1 90.81 30 CYS B N 1
ATOM 850 C CA . CYS B 1 30 ? -0.529 -25.469 -15.344 1 90.81 30 CYS B CA 1
ATOM 851 C C . CYS B 1 30 ? -0.262 -26.219 -14.047 1 90.81 30 CYS B C 1
ATOM 853 O O . CYS B 1 30 ? -0.713 -27.344 -13.875 1 90.81 30 CYS B O 1
ATOM 855 N N . CYS B 1 31 ? 0.439 -25.672 -13.172 1 92.25 31 CYS B N 1
ATOM 856 C CA . CYS B 1 31 ? 0.867 -26.375 -11.969 1 92.25 31 CYS B CA 1
ATOM 857 C C . CYS B 1 31 ? 0.468 -25.609 -10.719 1 92.25 31 CYS B C 1
ATOM 859 O O . CYS B 1 31 ? 0.658 -24.391 -10.641 1 92.25 31 CYS B O 1
ATOM 861 N N . PRO B 1 32 ? -0.095 -26.391 -9.742 1 92.88 32 PRO B N 1
ATOM 862 C CA . PRO B 1 32 ? -0.402 -25.703 -8.484 1 92.88 32 PRO B CA 1
ATOM 863 C C . PRO B 1 32 ? 0.847 -25.391 -7.668 1 92.88 32 PRO B C 1
ATOM 865 O O . PRO B 1 32 ? 1.839 -26.109 -7.734 1 92.88 32 PRO B O 1
ATOM 868 N N . GLN B 1 33 ? 0.76 -24.312 -6.996 1 94.06 33 GLN B N 1
ATOM 869 C CA . GLN B 1 33 ? 1.801 -23.891 -6.066 1 94.06 33 GLN B CA 1
ATOM 870 C C . GLN B 1 33 ? 1.196 -23.375 -4.762 1 94.06 33 GLN B C 1
ATOM 872 O O . GLN B 1 33 ? -0.007 -23.125 -4.691 1 94.06 33 GLN B O 1
ATOM 877 N N . CYS B 1 34 ? 2.059 -23.359 -3.736 1 96.12 34 CYS B N 1
ATOM 878 C CA . CYS B 1 34 ? 1.632 -22.688 -2.508 1 96.12 34 CYS B CA 1
ATOM 879 C C . CYS B 1 34 ? 1.8 -21.188 -2.615 1 96.12 34 CYS B C 1
ATOM 881 O O . CYS B 1 34 ? 2.688 -20.703 -3.322 1 96.12 34 CYS B O 1
ATOM 883 N N . PRO B 1 35 ? 0.936 -20.438 -1.939 1 97.44 35 PRO B N 1
ATOM 884 C CA . PRO B 1 35 ? 1.109 -18.984 -1.926 1 97.44 35 PRO B CA 1
ATOM 885 C C . PRO B 1 35 ? 2.387 -18.547 -1.209 1 97.44 35 PRO B C 1
ATOM 887 O O . PRO B 1 35 ? 2.92 -19.297 -0.384 1 97.44 35 PRO B O 1
ATOM 890 N N . LEU B 1 36 ? 2.799 -17.328 -1.592 1 97.69 36 LEU B N 1
ATOM 891 C CA . LEU B 1 36 ? 4.004 -16.781 -0.977 1 97.69 36 LEU B CA 1
ATOM 892 C C . LEU B 1 36 ? 3.707 -16.266 0.424 1 97.69 36 LEU B C 1
ATOM 894 O O . LEU B 1 36 ? 2.594 -15.805 0.7 1 97.69 36 LEU B O 1
ATOM 898 N N . GLU B 1 37 ? 4.773 -16.266 1.184 1 97 37 GLU B N 1
ATOM 899 C CA . GLU B 1 37 ? 4.641 -15.867 2.58 1 97 37 GLU B CA 1
ATOM 900 C C . GLU B 1 37 ? 5.141 -14.445 2.799 1 97 37 GLU B C 1
ATOM 902 O O . GLU B 1 37 ? 5.738 -13.844 1.902 1 97 37 GLU B O 1
ATOM 907 N N . LEU B 1 38 ? 4.816 -13.984 4.07 1 97.38 38 LEU B N 1
ATOM 908 C CA . LEU B 1 38 ? 5.242 -12.641 4.461 1 97.38 38 LEU B CA 1
ATOM 909 C C . LEU B 1 38 ? 6.73 -12.445 4.195 1 97.38 38 LEU B C 1
ATOM 911 O O . LEU B 1 38 ? 7.551 -13.297 4.559 1 97.38 38 LEU B O 1
ATOM 915 N N . GLY B 1 39 ? 7.02 -11.359 3.457 1 97.62 39 GLY B N 1
ATOM 916 C CA . GLY B 1 39 ? 8.414 -10.992 3.256 1 97.62 39 GLY B CA 1
ATOM 917 C C . GLY B 1 39 ? 9.016 -11.602 2.006 1 97.62 39 GLY B C 1
ATOM 918 O O . GLY B 1 39 ? 10.125 -11.227 1.601 1 97.62 39 GLY B O 1
ATOM 919 N N . GLN B 1 40 ? 8.43 -12.578 1.386 1 97.88 40 GLN B N 1
ATOM 920 C CA . GLN B 1 40 ? 8.992 -13.242 0.211 1 97.88 40 GLN B CA 1
ATOM 921 C C . GLN B 1 40 ? 8.812 -12.383 -1.039 1 97.88 40 GLN B C 1
ATOM 923 O O . GLN B 1 40 ? 7.805 -11.695 -1.186 1 97.88 40 GLN B O 1
ATOM 928 N N . PRO B 1 41 ? 9.812 -12.445 -1.939 1 98.25 41 PRO B N 1
ATOM 929 C CA . PRO B 1 41 ? 9.703 -11.672 -3.18 1 98.25 41 PRO B CA 1
ATOM 930 C C . PRO B 1 41 ? 8.539 -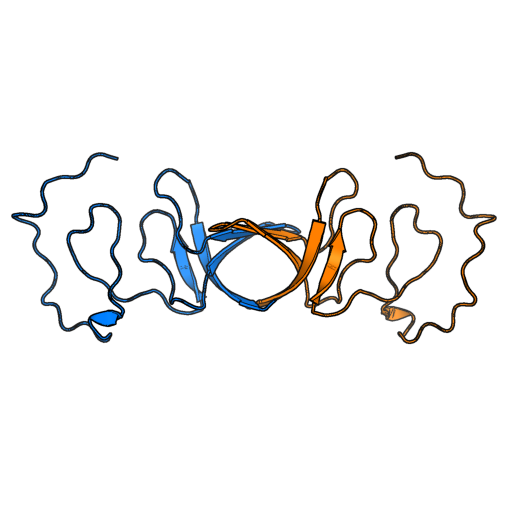12.125 -4.055 1 98.25 41 PRO B C 1
ATOM 932 O O . PRO B 1 41 ? 8.258 -13.32 -4.137 1 98.25 41 PRO B O 1
ATOM 935 N N . CYS B 1 42 ? 7.883 -11.125 -4.637 1 98.31 42 CYS B N 1
ATOM 936 C CA . CYS B 1 42 ? 6.73 -11.383 -5.492 1 98.31 42 CYS B CA 1
ATOM 937 C C . CYS B 1 42 ? 6.711 -10.43 -6.684 1 98.31 42 CYS B C 1
ATOM 939 O O . CYS B 1 42 ? 7.461 -9.453 -6.711 1 98.31 42 CYS B O 1
ATOM 941 N N . GLY B 1 43 ? 5.887 -10.844 -7.66 1 97.75 43 GLY B N 1
ATOM 942 C CA . GLY B 1 43 ? 5.75 -10.023 -8.852 1 97.75 43 GLY B CA 1
ATOM 943 C C . GLY B 1 43 ? 4.824 -10.625 -9.891 1 97.75 43 GLY B C 1
ATOM 944 O O . GLY B 1 43 ? 3.984 -11.469 -9.57 1 97.75 43 GLY B O 1
ATOM 945 N N . SER B 1 44 ? 4.93 -10.188 -11.062 1 95.75 44 SER B N 1
ATOM 946 C CA . SER B 1 44 ? 4.016 -10.5 -12.156 1 95.75 44 SER B CA 1
ATOM 947 C C . SER B 1 44 ? 4.086 -11.977 -12.531 1 95.75 44 SER B C 1
ATOM 949 O O . SER B 1 44 ? 3.104 -12.555 -13.008 1 95.75 44 SER B O 1
ATOM 951 N N . PHE B 1 45 ? 5.152 -12.656 -12.242 1 93.69 45 PHE B N 1
ATOM 952 C CA . PHE B 1 45 ? 5.324 -14.016 -12.734 1 93.69 45 PHE B CA 1
ATOM 953 C C . PHE B 1 45 ? 5.578 -14.977 -11.578 1 93.69 45 PHE B C 1
ATOM 955 O O . PHE B 1 45 ? 6.113 -16.062 -11.781 1 93.69 45 PHE B O 1
ATOM 962 N N . THR B 1 46 ? 5.27 -14.523 -10.477 1 95.81 46 THR B N 1
ATOM 963 C CA . THR B 1 46 ? 5.367 -15.391 -9.305 1 95.81 46 THR B CA 1
ATOM 964 C C . THR B 1 46 ? 3.982 -15.82 -8.836 1 95.81 46 THR B C 1
ATOM 966 O O . THR B 1 46 ? 2.969 -15.32 -9.328 1 95.81 46 THR B O 1
ATOM 969 N N . GLN B 1 47 ? 4.043 -16.766 -7.852 1 94.69 47 GLN B N 1
ATOM 970 C CA . GLN B 1 47 ? 2.809 -17.047 -7.125 1 94.69 47 GLN B CA 1
ATOM 971 C C . GLN B 1 47 ? 2.314 -15.812 -6.383 1 94.69 47 GLN B C 1
ATOM 973 O O . GLN B 1 47 ? 3.111 -14.945 -6.008 1 94.69 47 GLN B O 1
ATOM 978 N N . ARG B 1 48 ? 0.977 -15.75 -6.207 1 95.69 48 ARG B N 1
ATOM 979 C CA . ARG B 1 48 ? 0.45 -14.68 -5.371 1 95.69 48 ARG B CA 1
ATOM 980 C C . ARG B 1 48 ? 0.815 -14.891 -3.904 1 95.69 48 ARG B C 1
ATOM 982 O O . ARG B 1 48 ? 1.101 -16.016 -3.492 1 95.69 48 ARG B O 1
ATOM 989 N N . CYS B 1 49 ? 0.711 -13.859 -3.199 1 98 49 CYS B N 1
ATOM 990 C CA . CYS B 1 49 ? 0.938 -13.93 -1.76 1 98 49 CYS B CA 1
ATOM 991 C C . CYS B 1 49 ? -0.246 -14.578 -1.054 1 98 49 CYS B C 1
ATOM 993 O O . CYS B 1 49 ? -1.318 -14.727 -1.642 1 98 49 CYS B O 1
ATOM 995 N N . GLN B 1 50 ? 0.042 -15.031 0.19 1 96.69 50 GLN B N 1
ATOM 996 C CA . GLN B 1 50 ? -1.047 -15.523 1.029 1 96.69 50 GLN B CA 1
ATOM 997 C C . GLN B 1 50 ? -2.219 -14.547 1.031 1 96.69 50 GLN B C 1
ATOM 999 O O . GLN B 1 50 ? -2.033 -13.344 0.823 1 96.69 50 GLN B O 1
ATOM 1004 N N . PHE B 1 51 ? -3.457 -15.016 1.318 1 94.06 51 PHE B N 1
ATOM 1005 C CA . PHE B 1 51 ? -4.703 -14.289 1.128 1 94.06 51 PHE B CA 1
ATOM 1006 C C . PHE B 1 51 ? -4.695 -12.984 1.918 1 94.06 51 PHE B C 1
ATOM 1008 O O . PHE B 1 51 ? -5.289 -11.992 1.493 1 94.06 51 PHE B O 1
ATOM 1015 N N . ASP B 1 52 ? -4.012 -12.93 2.971 1 94.38 52 ASP B N 1
ATOM 1016 C CA . ASP B 1 52 ? -4.043 -11.75 3.828 1 94.38 52 ASP B CA 1
ATOM 1017 C C . ASP B 1 52 ? -2.871 -10.82 3.523 1 94.38 52 ASP B C 1
ATOM 1019 O O . ASP B 1 52 ? -2.656 -9.836 4.23 1 94.38 52 ASP B O 1
ATOM 1023 N N . LEU B 1 53 ? -2.193 -11.094 2.445 1 97.38 53 LEU B N 1
ATOM 1024 C CA . LEU B 1 53 ? -1.018 -10.305 2.105 1 97.38 53 LEU B CA 1
ATOM 1025 C C . LEU B 1 53 ? -1.162 -9.688 0.72 1 97.38 53 LEU B C 1
ATOM 1027 O O . LEU B 1 53 ? -2 -10.117 -0.075 1 97.38 53 LEU B O 1
ATOM 1031 N N . TRP B 1 54 ? -0.385 -8.688 0.514 1 97.75 54 TRP B N 1
ATOM 1032 C CA . TRP B 1 54 ? -0.31 -7.973 -0.754 1 97.75 54 TRP B CA 1
ATOM 1033 C C . TRP B 1 54 ? 1.116 -7.969 -1.294 1 97.75 54 TRP B C 1
ATOM 1035 O O . TRP B 1 54 ? 2.078 -7.953 -0.523 1 97.75 54 TRP B O 1
ATOM 1045 N N . CYS B 1 55 ? 1.216 -8.062 -2.566 1 98.56 55 CYS B N 1
ATOM 1046 C CA . CYS B 1 55 ? 2.527 -7.816 -3.158 1 98.56 55 CYS B CA 1
ATOM 1047 C C . CYS B 1 55 ? 2.82 -6.32 -3.229 1 98.56 55 CYS B C 1
ATOM 1049 O O . CYS B 1 55 ? 2.209 -5.602 -4.02 1 98.56 55 CYS B O 1
ATOM 1051 N N . LEU B 1 56 ? 3.795 -5.879 -2.463 1 98.25 56 LEU B N 1
ATOM 1052 C CA . LEU B 1 56 ? 3.955 -4.457 -2.172 1 98.25 56 LEU B CA 1
ATOM 1053 C C . LEU B 1 56 ? 5.332 -3.965 -2.609 1 98.25 56 LEU B C 1
ATOM 1055 O O . LEU B 1 56 ? 6.34 -4.633 -2.365 1 98.25 56 LEU B O 1
ATOM 1059 N N . ARG B 1 57 ? 5.336 -2.869 -3.312 1 98.06 57 ARG B N 1
ATOM 1060 C CA . ARG B 1 57 ? 6.555 -2.146 -3.674 1 98.06 57 ARG B CA 1
ATOM 1061 C C . ARG B 1 57 ? 6.566 -0.752 -3.057 1 98.06 57 ARG B C 1
ATOM 1063 O O . ARG B 1 57 ? 5.586 -0.013 -3.16 1 98.06 57 ARG B O 1
ATOM 1070 N N . ARG B 1 58 ? 7.613 -0.435 -2.379 1 96.25 58 ARG B N 1
ATOM 1071 C CA . ARG B 1 58 ? 7.781 0.893 -1.795 1 96.25 58 ARG B CA 1
ATOM 1072 C C . ARG B 1 58 ? 8.828 1.695 -2.557 1 96.25 58 ARG B C 1
ATOM 1074 O O . ARG B 1 58 ? 9.93 1.201 -2.818 1 96.25 58 ARG B O 1
ATOM 1081 N N . LYS B 1 59 ? 8.469 2.842 -2.977 1 95 59 LYS B N 1
ATOM 1082 C CA . LYS B 1 59 ? 9.398 3.803 -3.566 1 95 59 LYS B CA 1
ATOM 1083 C C . LYS B 1 59 ? 9.367 5.133 -2.816 1 95 59 LYS B C 1
ATOM 1085 O O . LYS B 1 59 ? 8.578 6.02 -3.152 1 95 59 LYS B O 1
ATOM 1090 N N . GLY B 1 60 ? 10.305 5.227 -1.842 1 93.88 60 GLY B N 1
ATOM 109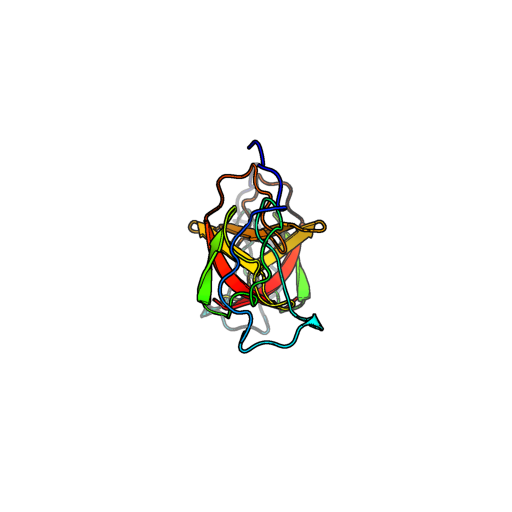1 C CA . GLY B 1 60 ? 10.336 6.445 -1.053 1 93.88 60 GLY B CA 1
ATOM 1092 C C . GLY B 1 60 ? 9.047 6.699 -0.29 1 93.88 60 GLY B C 1
ATOM 1093 O O . GLY B 1 60 ? 8.68 5.922 0.593 1 93.88 60 GLY B O 1
ATOM 1094 N N . ASN B 1 61 ? 8.305 7.766 -0.749 1 95.44 61 ASN B N 1
ATOM 1095 C CA . ASN B 1 61 ? 7.102 8.258 -0.093 1 95.44 61 ASN B CA 1
ATOM 1096 C C . ASN B 1 61 ? 5.852 7.551 -0.604 1 95.44 61 ASN B C 1
ATOM 1098 O O . ASN B 1 61 ? 4.742 7.82 -0.139 1 95.44 61 ASN B O 1
ATOM 1102 N N . LYS B 1 62 ? 6.082 6.621 -1.505 1 96.81 62 LYS B N 1
ATOM 1103 C CA . LYS B 1 62 ? 4.934 5.996 -2.156 1 96.81 62 LYS B CA 1
ATOM 1104 C C . LYS B 1 62 ? 4.996 4.477 -2.045 1 96.81 62 LYS B C 1
ATOM 1106 O O . LYS B 1 62 ? 6.07 3.885 -2.16 1 96.81 62 LYS B O 1
ATOM 1111 N N . ILE B 1 63 ? 3.824 3.904 -1.854 1 97.19 63 ILE B N 1
ATOM 1112 C CA . ILE B 1 63 ? 3.639 2.459 -1.887 1 97.19 63 ILE B CA 1
ATOM 1113 C C . ILE B 1 63 ? 2.596 2.096 -2.941 1 97.19 63 ILE B C 1
ATOM 1115 O O . ILE B 1 63 ? 1.573 2.773 -3.07 1 97.19 63 ILE B O 1
ATOM 1119 N N . GLU B 1 64 ? 2.975 1.107 -3.662 1 97.5 64 GLU B N 1
ATOM 1120 C CA . GLU B 1 64 ? 2.016 0.438 -4.535 1 97.5 64 GLU B CA 1
ATOM 1121 C C . GLU B 1 64 ? 1.93 -1.052 -4.223 1 97.5 64 GLU B C 1
ATOM 1123 O O . GLU B 1 64 ? 2.949 -1.703 -3.988 1 97.5 64 GLU B O 1
ATOM 1128 N N . ALA B 1 65 ? 0.706 -1.545 -4.18 1 97.88 65 ALA B N 1
ATOM 1129 C CA . ALA B 1 65 ? 0.575 -2.969 -3.885 1 97.88 65 ALA B CA 1
ATOM 1130 C C . ALA B 1 65 ? -0.595 -3.582 -4.648 1 97.88 65 ALA B C 1
ATOM 1132 O O . ALA B 1 65 ? -1.533 -2.877 -5.031 1 97.88 65 ALA B O 1
ATOM 1133 N N . TYR B 1 66 ? -0.483 -4.871 -4.902 1 97.88 66 TYR B N 1
ATOM 1134 C CA . TYR B 1 66 ? -1.532 -5.641 -5.562 1 97.88 66 TYR B CA 1
ATOM 1135 C C . TYR B 1 66 ? -1.842 -6.918 -4.789 1 97.88 66 TYR B C 1
ATOM 1137 O O . TYR B 1 66 ? -0.932 -7.582 -4.289 1 97.88 66 TYR B O 1
ATOM 1145 N N . LYS B 1 67 ? -3.117 -7.211 -4.715 1 95.75 67 LYS B N 1
ATOM 1146 C CA . LYS B 1 67 ? -3.498 -8.539 -4.258 1 95.75 67 LYS B CA 1
ATOM 1147 C C . LYS B 1 67 ? -3.047 -9.617 -5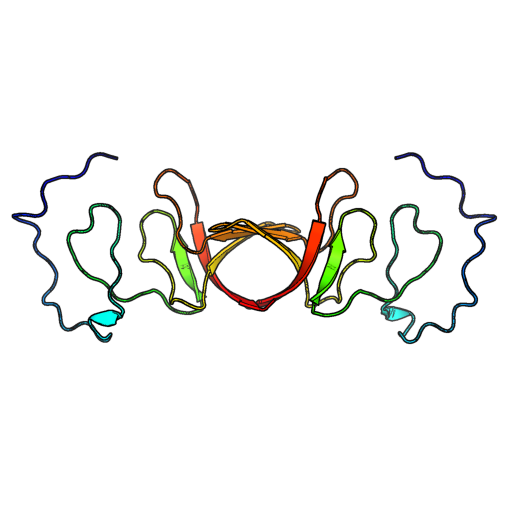.246 1 95.75 67 LYS B C 1
ATOM 1149 O O . LYS B 1 67 ? -2.447 -10.617 -4.852 1 95.75 67 LYS B O 1
ATOM 1154 N N . TYR B 1 68 ? -3.35 -9.391 -6.477 1 94.12 68 TYR B N 1
ATOM 1155 C CA . TYR B 1 68 ? -2.896 -10.18 -7.613 1 94.12 68 TYR B CA 1
ATOM 1156 C C . TYR B 1 68 ? -2.186 -9.305 -8.641 1 94.12 68 TYR B C 1
ATOM 1158 O O . TYR B 1 68 ? -2.811 -8.461 -9.281 1 94.12 68 TYR B O 1
ATOM 1166 N N . VAL B 1 69 ? -0.92 -9.57 -8.844 1 97.12 69 VAL B N 1
ATOM 1167 C CA . VAL B 1 69 ? -0.171 -8.742 -9.789 1 97.12 69 VAL B CA 1
ATOM 1168 C C . VAL B 1 69 ? -0.537 -9.125 -11.219 1 97.12 69 VAL B C 1
ATOM 1170 O O . VAL B 1 69 ? -0.345 -10.273 -11.625 1 97.12 69 VAL B O 1
ATOM 1173 N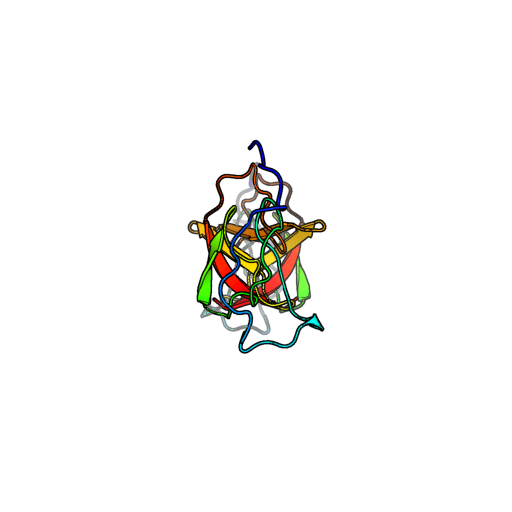 N . PRO B 1 70 ? -1.055 -8.172 -11.969 1 94.5 70 PRO B N 1
ATOM 1174 C CA . PRO B 1 70 ? -1.299 -8.5 -13.375 1 94.5 70 PRO B CA 1
ATOM 1175 C C . PRO B 1 70 ? -0.018 -8.836 -14.133 1 94.5 70 PRO B C 1
ATOM 1177 O O . PRO B 1 70 ? 1.006 -8.172 -13.953 1 94.5 70 PRO B O 1
ATOM 1180 N N . TRP B 1 71 ? -0.198 -9.773 -15 1 90.25 71 TRP B N 1
ATOM 1181 C CA . TRP B 1 71 ? 0.993 -10.297 -15.656 1 90.25 71 TRP B CA 1
ATOM 1182 C C . TRP B 1 71 ? 1.599 -9.266 -16.594 1 90.25 71 TRP B C 1
ATOM 1184 O O . TRP B 1 71 ? 2.805 -9.281 -16.859 1 90.25 71 TRP B O 1
ATOM 1194 N N . HIS B 1 72 ? 0.815 -8.391 -17.109 1 93.06 72 HIS B N 1
ATOM 1195 C CA . HIS B 1 72 ? 1.302 -7.438 -18.094 1 93.06 72 HIS B CA 1
ATOM 1196 C C . HIS B 1 72 ? 1.998 -6.254 -17.438 1 93.06 72 HIS B C 1
ATOM 1198 O O . HIS B 1 72 ? 2.594 -5.418 -18.109 1 93.06 72 HIS B O 1
ATOM 1204 N N . LEU B 1 73 ? 1.926 -6.172 -16.125 1 94.62 73 LEU B N 1
ATOM 1205 C CA . LEU B 1 73 ? 2.586 -5.102 -15.391 1 94.62 73 LEU B CA 1
ATOM 1206 C C . LEU B 1 73 ? 4.023 -5.488 -15.047 1 94.62 73 LEU B C 1
ATOM 1208 O O . LEU B 1 73 ? 4.305 -6.652 -14.75 1 94.62 73 LEU B O 1
ATOM 1212 N N . ASP B 1 74 ? 4.934 -4.578 -15.227 1 94.62 74 ASP B N 1
ATOM 1213 C CA . ASP B 1 74 ? 6.266 -4.754 -14.656 1 94.62 74 ASP B CA 1
ATOM 1214 C C . ASP B 1 74 ? 6.281 -4.387 -13.18 1 94.62 74 ASP B C 1
ATOM 1216 O O . ASP B 1 74 ? 6.516 -3.229 -12.82 1 94.62 74 ASP B O 1
ATOM 1220 N N . PHE B 1 75 ? 6.035 -5.383 -12.375 1 97.62 75 PHE B N 1
ATOM 1221 C CA . PHE B 1 75 ? 5.91 -5.137 -10.938 1 97.62 75 PHE B CA 1
ATOM 1222 C C . PHE B 1 75 ? 6.691 -6.172 -10.141 1 97.62 75 PHE B C 1
ATOM 1224 O O . PHE B 1 75 ? 6.582 -7.371 -10.398 1 97.62 75 PHE B O 1
ATOM 1231 N N . LYS B 1 76 ? 7.504 -5.66 -9.336 1 97.81 76 LYS B N 1
ATOM 1232 C CA . LYS B 1 76 ? 8.234 -6.48 -8.375 1 97.81 76 LYS B CA 1
ATOM 1233 C C . LYS B 1 76 ? 8.117 -5.906 -6.961 1 97.81 76 LYS B C 1
ATOM 1235 O O . LYS B 1 76 ? 8.211 -4.691 -6.77 1 97.81 76 LYS B O 1
ATOM 1240 N N . GLY B 1 77 ? 7.918 -6.77 -5.961 1 98.25 77 GLY B N 1
ATOM 1241 C CA . GLY B 1 77 ? 7.785 -6.344 -4.574 1 98.25 77 GLY B CA 1
ATOM 1242 C C . GLY B 1 77 ? 8.016 -7.469 -3.584 1 98.25 77 GLY B C 1
ATOM 1243 O O . GLY B 1 77 ? 8.789 -8.391 -3.85 1 98.25 77 GLY B O 1
ATOM 1244 N N . VAL B 1 78 ? 7.441 -7.285 -2.432 1 98.5 78 VAL B N 1
ATOM 1245 C CA . VAL B 1 78 ? 7.496 -8.273 -1.357 1 98.5 78 VAL B CA 1
ATOM 1246 C C . VAL B 1 78 ? 6.105 -8.453 -0.751 1 98.5 78 VAL B C 1
ATOM 1248 O O . VAL B 1 78 ? 5.305 -7.516 -0.729 1 98.5 78 VAL B O 1
ATOM 1251 N N . CYS B 1 79 ? 5.82 -9.656 -0.343 1 98.5 79 CYS B N 1
ATOM 1252 C CA . CYS B 1 79 ? 4.539 -9.891 0.313 1 98.5 79 CYS B CA 1
ATOM 1253 C C . CYS B 1 79 ? 4.48 -9.172 1.658 1 98.5 79 CYS B C 1
ATOM 1255 O O . CYS B 1 79 ? 5.34 -9.383 2.514 1 98.5 79 CYS B O 1
ATOM 1257 N N . ALA B 1 80 ? 3.445 -8.336 1.808 1 97.75 80 ALA B N 1
ATOM 1258 C CA . ALA B 1 80 ? 3.32 -7.48 2.988 1 97.75 80 ALA B CA 1
ATOM 1259 C C . ALA B 1 80 ? 1.88 -7.449 3.492 1 97.75 80 ALA B C 1
ATOM 1261 O O . ALA B 1 80 ? 0.943 -7.688 2.727 1 97.75 80 ALA B O 1
ATOM 1262 N N . ARG B 1 81 ? 1.822 -7.188 4.809 1 96.5 81 ARG B N 1
ATOM 1263 C CA . ARG B 1 81 ? 0.5 -7.043 5.41 1 96.5 81 ARG B CA 1
ATOM 1264 C C . ARG B 1 81 ? 0.03 -5.594 5.355 1 96.5 81 ARG B C 1
ATOM 1266 O O . ARG B 1 81 ? 0.816 -4.672 5.586 1 96.5 81 ARG B O 1
ATOM 1273 N N . VAL B 1 82 ? -1.171 -5.441 4.93 1 93.75 82 VAL B N 1
ATOM 1274 C CA . VAL B 1 82 ? -1.803 -4.125 4.938 1 93.75 82 VAL B CA 1
ATOM 1275 C C . VAL B 1 82 ? -3.051 -4.156 5.816 1 93.75 82 VAL B C 1
ATOM 1277 O O . VAL B 1 82 ? -3.973 -4.934 5.57 1 93.75 82 VAL B O 1
ATOM 1280 N N . ASP B 1 83 ? -2.984 -3.422 6.918 1 90 83 ASP B N 1
ATOM 1281 C CA . ASP B 1 83 ? -4.094 -3.389 7.867 1 90 83 ASP B CA 1
ATOM 1282 C C . ASP B 1 83 ? -4.805 -2.037 7.832 1 90 83 ASP B C 1
ATOM 1284 O O . ASP B 1 83 ? -4.203 -1.005 8.141 1 90 83 ASP B O 1
ATOM 1288 N N . VAL B 1 84 ? -6.051 -1.98 7.379 1 81.31 84 VAL B N 1
ATOM 1289 C CA . VAL B 1 84 ? -6.875 -0.776 7.352 1 81.31 84 VAL B CA 1
ATOM 1290 C C . VAL B 1 84 ? -7.875 -0.808 8.5 1 81.31 84 VAL B C 1
ATOM 1292 O O . VAL B 1 84 ? -8.422 -1.865 8.836 1 81.31 84 VAL B O 1
#